Protein AF-T1GE99-F1 (afdb_monomer_lite)

InterPro domains:
  IPR036728 Pheromone/general odorant binding protein superfamily [SSF47565] (32-127)

Sequence (139 aa):
MGFCLALDEIVKGNKQFLNCCNDPIFADPVHEALKGFYTKCKEETGDDTSPCFHTCVFRTMGFYGDNGIDIPLMKQMMGPANMLGDASDWKKVEGEKWLDDCIKDTPGGQKCSQEVLNLGHCFWTKIFTSCPSYNAANC

Structure (mmCIF, N/CA/C/O backbone):
data_AF-T1GE99-F1
#
_entry.id   AF-T1GE99-F1
#
loop_
_atom_site.group_PDB
_atom_site.id
_atom_site.type_symbol
_atom_site.label_atom_id
_atom_site.label_alt_id
_atom_site.label_comp_id
_atom_site.label_asym_id
_atom_site.label_entity_id
_atom_site.label_seq_id
_atom_site.pdbx_PDB_ins_code
_atom_site.Cartn_x
_atom_site.Cartn_y
_atom_site.Cartn_z
_atom_site.occupancy
_atom_site.B_iso_or_equiv
_atom_site.auth_seq_id
_atom_site.auth_comp_id
_atom_site.auth_asym_id
_atom_site.auth_atom_id
_atom_site.pdbx_PDB_model_num
ATOM 1 N N . MET A 1 1 ? 12.621 -6.081 12.632 1.00 31.36 1 MET A N 1
ATOM 2 C CA . MET A 1 1 ? 12.195 -4.902 13.418 1.00 31.36 1 MET A CA 1
ATOM 3 C C . MET A 1 1 ? 12.228 -3.610 12.574 1.00 31.36 1 MET A C 1
ATOM 5 O O . MET A 1 1 ? 12.422 -2.554 13.146 1.00 31.36 1 MET A O 1
ATOM 9 N N . GLY A 1 2 ? 12.021 -3.665 11.242 1.00 34.59 2 GLY A N 1
ATOM 10 C CA . GLY A 1 2 ? 12.297 -2.520 10.343 1.00 34.59 2 GLY A CA 1
ATOM 11 C C . GLY A 1 2 ? 11.133 -1.990 9.487 1.00 34.59 2 GLY A C 1
ATOM 12 O O . GLY A 1 2 ? 11.302 -0.991 8.807 1.00 34.59 2 GLY A O 1
ATOM 13 N N . PHE A 1 3 ? 9.940 -2.601 9.502 1.00 41.69 3 PHE A N 1
ATOM 14 C CA . PHE A 1 3 ? 8.895 -2.284 8.506 1.00 41.69 3 PHE A CA 1
ATOM 15 C C . PHE A 1 3 ? 7.865 -1.225 8.926 1.00 41.69 3 PHE A C 1
ATOM 17 O O . PHE A 1 3 ? 7.248 -0.624 8.052 1.00 41.69 3 PHE A O 1
ATOM 24 N N . CYS A 1 4 ? 7.739 -0.918 10.224 1.00 36.97 4 CYS A N 1
ATOM 25 C CA . CYS A 1 4 ? 6.941 0.230 10.686 1.00 36.97 4 CYS A CA 1
ATOM 26 C C . CYS A 1 4 ? 7.457 1.569 10.132 1.00 36.97 4 CYS A C 1
ATOM 28 O O . CYS A 1 4 ? 6.704 2.532 10.060 1.00 36.97 4 CYS A O 1
ATOM 30 N N . LEU A 1 5 ? 8.718 1.615 9.688 1.00 40.25 5 LEU A N 1
ATOM 31 C CA . LEU A 1 5 ? 9.314 2.799 9.080 1.00 40.25 5 LEU A CA 1
ATOM 32 C C . LEU A 1 5 ? 8.725 3.090 7.694 1.00 40.25 5 LEU A C 1
ATOM 34 O O . LEU A 1 5 ? 8.505 4.242 7.365 1.00 40.25 5 LEU A O 1
ATOM 38 N N . ALA A 1 6 ? 8.373 2.095 6.879 1.00 45.38 6 ALA A N 1
ATOM 39 C CA . ALA A 1 6 ? 7.993 2.372 5.492 1.00 45.38 6 ALA A CA 1
ATOM 40 C C . ALA A 1 6 ? 6.728 3.237 5.344 1.00 45.38 6 ALA A C 1
ATOM 42 O O . ALA A 1 6 ? 6.670 4.074 4.448 1.00 45.38 6 ALA A O 1
ATOM 43 N N . LEU A 1 7 ? 5.729 3.062 6.218 1.00 46.44 7 LEU A N 1
ATOM 44 C CA . LEU A 1 7 ? 4.520 3.885 6.186 1.00 46.44 7 LEU A CA 1
ATOM 45 C C . LEU A 1 7 ? 4.744 5.258 6.832 1.00 46.44 7 LEU A C 1
ATOM 47 O O . LEU A 1 7 ? 4.447 6.253 6.180 1.00 46.44 7 LEU A O 1
ATOM 51 N N . ASP A 1 8 ? 5.308 5.331 8.047 1.00 40.69 8 ASP A N 1
ATOM 52 C CA . ASP A 1 8 ? 5.589 6.594 8.765 1.00 40.69 8 ASP A CA 1
ATOM 53 C C . ASP A 1 8 ? 6.579 7.504 7.994 1.00 40.69 8 ASP A C 1
ATOM 55 O O . ASP A 1 8 ? 6.475 8.732 8.021 1.00 40.69 8 ASP A O 1
ATOM 59 N N . GLU A 1 9 ? 7.494 6.925 7.212 1.00 50.81 9 GLU A N 1
ATOM 60 C CA . GLU A 1 9 ? 8.464 7.664 6.391 1.00 50.81 9 GLU A CA 1
ATOM 61 C C . GLU A 1 9 ? 7.848 8.240 5.101 1.00 50.81 9 GLU A C 1
ATOM 63 O O . GLU A 1 9 ? 8.238 9.335 4.680 1.00 50.81 9 GLU A O 1
ATOM 68 N N . ILE A 1 10 ? 6.816 7.591 4.534 1.00 46.91 10 ILE A N 1
ATOM 69 C CA . ILE A 1 10 ? 5.971 8.181 3.475 1.00 46.91 10 ILE A CA 1
ATOM 70 C C . ILE A 1 10 ? 5.211 9.407 4.028 1.00 46.91 10 ILE A C 1
ATOM 72 O O . ILE A 1 10 ? 5.098 10.420 3.337 1.00 46.91 10 ILE A O 1
ATOM 76 N N . VAL A 1 11 ? 4.754 9.375 5.291 1.00 41.66 11 VAL A N 1
ATOM 77 C CA . VAL A 1 11 ? 4.034 10.494 5.950 1.00 41.66 11 VAL A CA 1
ATOM 78 C C . VAL A 1 11 ? 4.935 11.697 6.220 1.00 41.66 11 VAL A C 1
ATOM 80 O O . VAL A 1 11 ? 4.532 12.850 6.044 1.00 41.66 11 VAL A O 1
ATOM 83 N N . LYS A 1 12 ? 6.175 11.460 6.654 1.00 40.97 12 LYS A N 1
ATOM 84 C CA . LYS A 1 12 ? 7.095 12.537 7.050 1.00 40.97 12 LYS A CA 1
ATOM 85 C C . LYS A 1 12 ? 7.700 13.301 5.865 1.00 40.97 12 LYS A C 1
ATOM 87 O O . LYS A 1 12 ? 8.444 14.253 6.089 1.00 40.97 12 LYS A O 1
ATOM 92 N N . GLY A 1 13 ? 7.402 12.916 4.615 1.00 37.25 13 GLY A N 1
ATOM 93 C CA . GLY A 1 13 ? 8.111 13.426 3.431 1.00 37.25 13 GLY A CA 1
ATOM 94 C C . GLY A 1 13 ? 9.610 13.116 3.493 1.00 37.25 13 GLY A C 1
ATOM 95 O O . GLY A 1 13 ? 10.437 13.807 2.893 1.00 37.25 13 GLY A O 1
ATOM 96 N N . ASN A 1 14 ? 9.970 12.117 4.296 1.00 40.50 14 ASN A N 1
ATOM 97 C CA . ASN A 1 14 ? 11.340 11.826 4.625 1.00 40.50 14 ASN A CA 1
ATOM 98 C C . ASN A 1 14 ? 11.833 10.825 3.587 1.00 40.50 14 ASN A C 1
ATOM 100 O O . ASN A 1 14 ? 11.229 9.783 3.340 1.00 40.50 14 ASN A O 1
ATOM 104 N N . LYS A 1 15 ? 12.933 11.173 2.928 1.00 47.56 15 LYS A N 1
ATOM 105 C CA . LYS A 1 15 ? 13.513 10.441 1.797 1.00 47.56 15 LYS A CA 1
ATOM 106 C C . LYS A 1 15 ? 14.079 9.062 2.191 1.00 47.56 15 LYS A C 1
ATOM 108 O O . LYS A 1 15 ? 14.943 8.551 1.495 1.00 47.56 15 LYS A O 1
ATOM 113 N N . GLN A 1 16 ? 13.618 8.433 3.274 1.00 45.00 16 GLN A N 1
ATOM 114 C CA . GLN A 1 16 ? 14.036 7.082 3.649 1.00 45.00 16 GLN A CA 1
ATOM 115 C C . GLN A 1 16 ? 13.496 6.006 2.702 1.00 45.00 16 GLN A C 1
ATOM 117 O O . GLN A 1 16 ? 14.210 5.037 2.463 1.00 45.00 16 GLN A O 1
ATOM 122 N N . PHE A 1 17 ? 12.335 6.215 2.058 1.00 52.56 17 PHE A N 1
ATOM 123 C CA . PHE A 1 17 ? 11.939 5.403 0.896 1.00 52.56 17 PHE A CA 1
ATOM 124 C C . PHE A 1 17 ? 13.076 5.372 -0.139 1.00 52.56 17 PHE A C 1
ATOM 126 O O . PHE A 1 17 ? 13.500 4.290 -0.521 1.00 52.56 17 PHE A O 1
ATOM 133 N N . LEU A 1 18 ? 13.659 6.536 -0.473 1.00 53.12 18 LEU A N 1
ATOM 134 C CA . LEU A 1 18 ? 14.811 6.647 -1.380 1.00 53.12 18 LEU A CA 1
ATOM 135 C C . LEU A 1 18 ? 16.107 6.057 -0.807 1.00 53.12 18 LEU A C 1
ATOM 137 O O . LEU A 1 18 ? 16.999 5.701 -1.577 1.00 53.12 18 LEU A O 1
ATOM 141 N N . ASN A 1 19 ? 16.228 5.945 0.518 1.00 61.53 19 ASN A N 1
ATOM 142 C CA . ASN A 1 19 ? 17.383 5.306 1.147 1.00 61.53 19 ASN A CA 1
ATOM 143 C C . ASN A 1 19 ? 17.334 3.781 0.975 1.00 61.53 19 ASN A C 1
ATOM 145 O O . ASN A 1 19 ? 18.386 3.170 0.785 1.00 61.53 19 ASN A O 1
ATOM 149 N N . CYS A 1 20 ? 16.129 3.200 1.000 1.00 69.50 20 CYS A N 1
ATOM 150 C CA . CYS A 1 20 ? 15.876 1.779 0.778 1.00 69.50 20 CYS A CA 1
ATOM 151 C C . CYS A 1 20 ? 15.770 1.400 -0.698 1.00 69.50 20 CYS A C 1
ATOM 153 O O . CYS A 1 20 ? 16.333 0.395 -1.103 1.00 69.50 20 CYS A O 1
ATOM 155 N N . CYS A 1 21 ? 15.036 2.186 -1.479 1.00 76.81 21 CYS A N 1
ATOM 156 C CA . CYS A 1 21 ? 14.765 2.012 -2.899 1.00 76.81 21 CYS A CA 1
ATOM 157 C C . CYS A 1 21 ? 14.727 3.403 -3.538 1.00 76.81 21 CYS A C 1
ATOM 159 O O . CYS A 1 21 ? 13.776 4.161 -3.364 1.00 76.81 21 CYS A O 1
ATOM 161 N N . ASN A 1 22 ? 15.766 3.767 -4.285 1.00 77.62 22 ASN A N 1
ATOM 162 C CA . ASN A 1 22 ? 15.855 5.100 -4.889 1.00 77.62 22 ASN A CA 1
ATOM 163 C C . ASN A 1 22 ? 15.001 5.277 -6.162 1.00 77.62 22 ASN A C 1
ATOM 165 O O . ASN A 1 22 ? 15.068 6.335 -6.788 1.00 77.62 22 ASN A O 1
ATOM 169 N N . ASP A 1 23 ? 14.216 4.263 -6.538 1.00 82.94 23 ASP A N 1
ATOM 170 C CA . ASP A 1 23 ? 13.312 4.294 -7.684 1.00 82.94 23 ASP A CA 1
ATOM 171 C C . ASP A 1 23 ? 11.889 4.676 -7.232 1.00 82.94 23 ASP A C 1
ATOM 173 O O . ASP A 1 23 ? 11.248 3.910 -6.506 1.00 82.94 23 ASP A O 1
ATOM 177 N N . PRO A 1 24 ? 11.377 5.860 -7.606 1.00 81.94 24 PRO A N 1
ATOM 178 C CA . PRO A 1 24 ? 10.071 6.327 -7.158 1.00 81.94 24 PRO A CA 1
ATOM 179 C C . PRO A 1 24 ? 8.928 5.467 -7.721 1.00 81.94 24 PRO A C 1
ATOM 181 O O . PRO A 1 24 ? 8.835 5.235 -8.926 1.00 81.94 24 PRO A O 1
ATOM 184 N N . ILE A 1 25 ? 8.005 5.031 -6.851 1.00 84.62 25 ILE A N 1
ATOM 185 C CA . ILE A 1 25 ? 6.853 4.211 -7.273 1.00 84.62 25 ILE A CA 1
ATOM 186 C C . ILE A 1 25 ? 5.733 5.066 -7.864 1.00 84.62 25 ILE A C 1
ATOM 188 O O . ILE A 1 25 ? 5.223 4.746 -8.934 1.00 84.62 25 ILE A O 1
ATOM 192 N N . PHE A 1 26 ? 5.362 6.152 -7.185 1.00 83.94 26 PHE A N 1
ATOM 193 C CA . PHE A 1 26 ? 4.265 7.042 -7.566 1.00 83.94 26 PHE A CA 1
ATOM 194 C C . PHE A 1 26 ? 4.766 8.477 -7.769 1.00 83.94 26 PHE A C 1
ATOM 196 O O . PHE A 1 26 ? 5.835 8.849 -7.290 1.00 83.94 26 PHE A O 1
ATOM 203 N N . ALA A 1 27 ? 3.994 9.294 -8.489 1.00 81.88 27 ALA A N 1
ATOM 204 C CA . ALA A 1 27 ? 4.297 10.713 -8.663 1.00 81.88 27 ALA A CA 1
ATOM 205 C C . ALA A 1 27 ? 4.105 11.501 -7.352 1.00 81.88 27 ALA A C 1
ATOM 207 O O . ALA A 1 27 ? 3.224 11.174 -6.556 1.00 81.88 27 ALA A O 1
ATOM 208 N N . ASP A 1 28 ? 4.855 12.592 -7.165 1.00 78.75 28 ASP A N 1
ATOM 209 C CA . ASP A 1 28 ? 4.781 13.451 -5.968 1.00 78.75 28 ASP A CA 1
ATOM 210 C C . ASP A 1 28 ? 3.355 13.872 -5.560 1.00 78.75 28 ASP A C 1
ATOM 212 O O . ASP A 1 28 ? 3.049 13.808 -4.368 1.00 78.75 28 ASP A O 1
ATOM 216 N N . PRO A 1 29 ? 2.428 14.216 -6.483 1.00 78.00 29 PRO A N 1
ATOM 217 C CA . PRO A 1 29 ? 1.053 14.543 -6.100 1.00 78.00 29 PRO A CA 1
ATOM 218 C C . PRO A 1 29 ? 0.314 13.400 -5.389 1.00 78.00 29 PRO A C 1
ATOM 220 O O . PRO A 1 29 ? -0.530 13.653 -4.533 1.00 78.00 29 PRO A O 1
ATOM 223 N N . VAL A 1 30 ? 0.630 12.142 -5.720 1.00 78.75 30 VAL A N 1
ATOM 224 C CA . VAL A 1 30 ? 0.059 10.966 -5.048 1.00 78.75 30 VAL A CA 1
ATOM 225 C C . VAL A 1 30 ? 0.618 10.855 -3.631 1.00 78.75 30 VAL A C 1
ATOM 227 O O . VAL A 1 30 ? -0.142 10.623 -2.694 1.00 78.75 30 VAL A O 1
ATOM 230 N N . HIS A 1 31 ? 1.922 11.080 -3.452 1.00 74.12 31 HIS A N 1
ATOM 231 C CA . HIS A 1 31 ? 2.546 11.088 -2.127 1.00 74.12 31 HIS A CA 1
ATOM 232 C C . HIS A 1 31 ? 1.966 12.186 -1.223 1.00 74.12 31 HIS A C 1
ATOM 234 O O . HIS A 1 31 ? 1.623 11.913 -0.072 1.00 74.12 31 HIS A O 1
ATOM 240 N N . GLU A 1 32 ? 1.778 13.399 -1.747 1.00 77.88 32 GLU A N 1
ATOM 241 C CA . GLU A 1 32 ? 1.173 14.505 -0.992 1.00 77.88 32 GLU A CA 1
ATOM 242 C C . GLU A 1 32 ? -0.290 14.222 -0.617 1.00 77.88 32 GLU A C 1
ATOM 244 O O . GLU A 1 32 ? -0.705 14.492 0.512 1.00 77.88 32 GLU A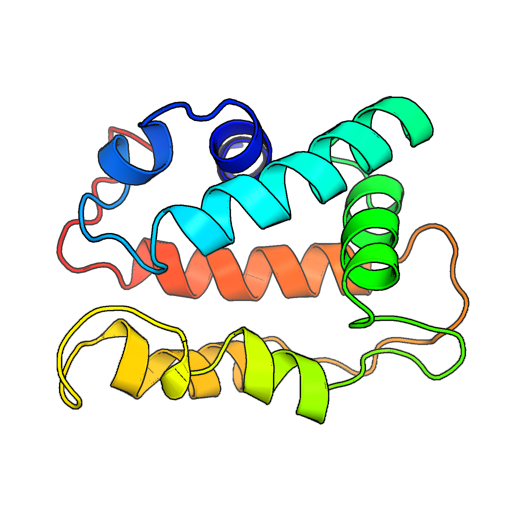 O 1
ATOM 249 N N . ALA A 1 33 ? -1.072 13.610 -1.513 1.00 78.12 33 ALA A N 1
ATOM 250 C CA . ALA A 1 33 ? -2.440 13.197 -1.197 1.00 78.12 33 ALA A CA 1
ATOM 251 C C . ALA A 1 33 ? -2.476 12.146 -0.070 1.00 78.12 33 ALA A C 1
ATOM 253 O O . ALA A 1 33 ? -3.247 12.275 0.884 1.00 78.12 33 ALA A O 1
ATOM 254 N N . LEU A 1 34 ? -1.598 11.139 -0.139 1.00 80.44 34 LEU A N 1
ATOM 255 C CA . LEU A 1 34 ? -1.480 10.097 0.885 1.00 80.44 34 LEU A CA 1
ATOM 256 C C . LEU A 1 34 ? -1.090 10.673 2.250 1.00 80.44 34 LEU A C 1
ATOM 258 O O . LEU A 1 34 ? -1.642 10.265 3.273 1.00 80.44 34 LEU A O 1
ATOM 262 N N . LYS A 1 35 ? -0.185 11.655 2.278 1.00 81.69 35 LYS A N 1
ATOM 263 C CA . LYS A 1 35 ? 0.252 12.326 3.509 1.00 81.69 35 LYS A CA 1
ATOM 264 C C . LYS A 1 35 ? -0.910 12.928 4.300 1.00 81.69 35 LYS A C 1
ATOM 266 O O . LYS A 1 35 ? -0.919 12.828 5.529 1.00 81.69 35 LYS A O 1
ATOM 271 N N . GLY A 1 36 ? -1.907 13.498 3.618 1.00 84.12 36 GLY A N 1
ATOM 272 C CA . GLY A 1 36 ? -3.121 14.008 4.260 1.00 84.12 36 GLY A CA 1
ATOM 273 C C . 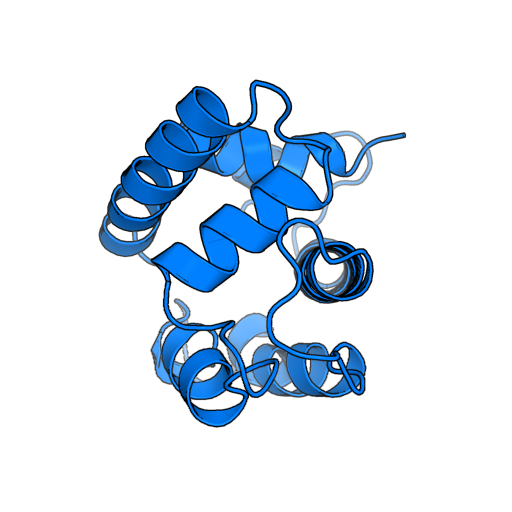GLY A 1 36 ? -3.918 12.907 4.968 1.00 84.12 36 GLY A C 1
ATOM 274 O O . GLY A 1 36 ? -4.308 13.071 6.125 1.00 84.12 36 GLY A O 1
ATOM 275 N N . PHE A 1 37 ? -4.102 11.758 4.312 1.00 87.19 37 PHE A N 1
ATOM 276 C CA . PHE A 1 37 ? -4.816 10.613 4.892 1.00 87.19 37 PHE A CA 1
ATOM 277 C C . PHE A 1 37 ? -4.078 10.028 6.092 1.00 87.19 37 PHE A C 1
ATOM 279 O O . PHE A 1 37 ? -4.685 9.759 7.127 1.00 87.19 37 PHE A O 1
ATOM 286 N N . TYR A 1 38 ? -2.760 9.884 5.980 1.00 84.31 38 TYR A N 1
ATOM 287 C CA . TYR A 1 38 ? -1.941 9.370 7.065 1.00 84.31 38 TYR A CA 1
ATOM 288 C C . TYR A 1 38 ? -1.892 10.299 8.274 1.00 84.31 38 TYR A C 1
ATOM 290 O O . TYR A 1 38 ? -2.023 9.822 9.397 1.00 84.31 38 TYR A O 1
ATOM 298 N N . THR A 1 39 ? -1.739 11.609 8.059 1.00 87.06 39 THR A N 1
ATOM 299 C CA . THR A 1 39 ? -1.745 12.599 9.150 1.00 87.06 39 THR A CA 1
ATOM 300 C C . THR A 1 39 ? -3.045 12.500 9.938 1.00 87.06 39 THR A C 1
ATOM 302 O O . THR A 1 39 ? -3.014 12.293 11.149 1.00 87.06 39 THR A O 1
ATOM 305 N N . LYS A 1 40 ? -4.180 12.510 9.229 1.00 90.44 40 LYS A N 1
ATOM 306 C CA . LYS A 1 40 ? -5.502 12.327 9.828 1.00 90.44 40 LYS A CA 1
ATOM 307 C C . LYS A 1 40 ? -5.585 11.029 10.639 1.00 90.44 40 LYS A C 1
ATOM 309 O O . LYS A 1 40 ? -5.991 11.045 11.795 1.00 90.44 40 LYS A O 1
ATOM 314 N N . CYS A 1 41 ? -5.180 9.900 10.062 1.00 90.50 41 CYS A N 1
ATOM 315 C CA . CYS A 1 41 ? -5.270 8.616 10.755 1.00 90.50 41 CYS A CA 1
ATOM 316 C C . CYS A 1 41 ? -4.330 8.516 11.960 1.00 90.50 41 CYS A C 1
ATOM 318 O O . CYS A 1 41 ? -4.698 7.910 12.961 1.00 90.50 41 CYS A O 1
ATOM 320 N N . LYS A 1 42 ? -3.146 9.135 11.901 1.00 88.88 42 LYS A N 1
ATOM 321 C CA . LYS A 1 42 ? -2.202 9.193 13.023 1.00 88.88 42 LYS A CA 1
ATOM 322 C C . LYS A 1 42 ? -2.757 10.027 14.175 1.00 88.88 42 LYS A C 1
ATOM 324 O O . LYS A 1 42 ? -2.622 9.625 15.327 1.00 88.88 42 LYS A O 1
ATOM 329 N N . GLU A 1 43 ? -3.414 11.146 13.872 1.00 91.88 43 GLU A N 1
ATOM 330 C CA . GLU A 1 43 ? -4.130 11.960 14.863 1.00 91.88 43 GLU A CA 1
ATOM 331 C C . GLU A 1 43 ? -5.293 11.188 15.507 1.00 91.88 43 GLU A C 1
ATOM 333 O O . GLU A 1 43 ? -5.512 11.303 16.712 1.00 91.88 43 GLU A O 1
ATOM 338 N N . GLU A 1 44 ? -6.013 10.368 14.734 1.00 91.50 44 GLU A N 1
ATOM 339 C CA . GLU A 1 44 ? -7.139 9.568 15.234 1.00 91.50 44 GLU A CA 1
ATOM 340 C C . GLU A 1 44 ? -6.715 8.363 16.090 1.00 91.50 44 GLU A C 1
ATOM 342 O O . GLU A 1 44 ? -7.408 8.024 17.054 1.00 91.50 44 GLU A O 1
ATOM 347 N N . THR A 1 45 ? -5.620 7.679 15.742 1.00 90.44 45 THR A N 1
ATOM 348 C CA . THR A 1 45 ? -5.232 6.417 16.400 1.00 90.44 45 THR A CA 1
ATOM 349 C C . THR A 1 45 ? -4.091 6.557 17.397 1.00 90.44 45 THR A C 1
ATOM 351 O O . THR A 1 45 ? -3.961 5.704 18.272 1.00 90.44 45 THR A O 1
ATOM 354 N N . GLY A 1 46 ? -3.256 7.592 17.276 1.00 86.31 46 GLY A N 1
ATOM 355 C CA . GLY A 1 46 ? -2.092 7.832 18.135 1.00 86.31 46 GLY A CA 1
ATOM 356 C C . GLY A 1 46 ? -0.912 6.868 17.938 1.00 86.31 46 GLY A C 1
ATOM 357 O O . GLY A 1 46 ? 0.155 7.111 18.494 1.00 86.31 46 GLY A O 1
ATOM 358 N N . ASP A 1 47 ? -1.078 5.805 17.147 1.00 83.88 47 ASP A N 1
ATOM 359 C CA . ASP A 1 47 ? -0.068 4.779 16.861 1.00 83.88 47 ASP A CA 1
ATOM 360 C C . ASP A 1 47 ? -0.179 4.328 15.399 1.00 83.88 47 ASP A C 1
ATOM 362 O O . ASP A 1 47 ? -1.186 3.728 15.002 1.00 83.88 47 ASP A O 1
ATOM 366 N N . ASP A 1 48 ? 0.860 4.621 14.615 1.00 79.81 48 ASP A N 1
ATOM 367 C CA . ASP A 1 48 ? 0.974 4.319 13.184 1.00 79.81 48 ASP A CA 1
ATOM 368 C C . ASP A 1 48 ? 1.4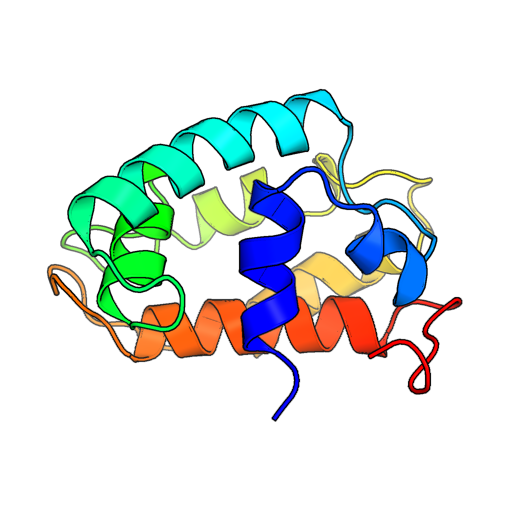12 2.880 12.883 1.00 79.81 48 ASP A C 1
ATOM 370 O O . ASP A 1 48 ? 1.404 2.454 11.730 1.00 79.81 48 ASP A O 1
ATOM 374 N N . THR A 1 49 ? 1.730 2.101 13.916 1.00 82.00 49 THR A N 1
ATOM 375 C CA . THR A 1 49 ? 2.052 0.675 13.796 1.00 82.00 49 THR A CA 1
ATOM 376 C C . THR A 1 49 ? 0.838 -0.220 14.042 1.00 82.00 49 THR A C 1
ATOM 378 O O . THR A 1 49 ? 0.869 -1.428 13.792 1.00 82.00 49 THR A O 1
ATOM 381 N N . SER A 1 50 ? -0.254 0.373 14.528 1.00 87.88 50 SER A N 1
ATOM 382 C CA . SER A 1 50 ? -1.445 -0.353 14.943 1.00 87.88 50 SER A CA 1
ATOM 383 C C . SER A 1 50 ? -2.302 -0.822 13.755 1.00 87.88 50 SER A C 1
ATOM 385 O O . SER A 1 50 ? -2.439 -0.114 12.751 1.00 87.88 50 SER A O 1
ATOM 387 N N . PRO A 1 51 ? -3.020 -1.954 13.884 1.00 92.25 51 PRO A N 1
ATOM 388 C CA . PRO A 1 51 ? -4.036 -2.352 12.906 1.00 92.25 51 PRO A CA 1
ATOM 389 C C . PRO A 1 51 ? -5.118 -1.285 12.689 1.00 92.25 51 PRO A C 1
ATOM 391 O O . PRO A 1 51 ? -5.668 -1.161 11.595 1.00 92.25 51 PRO A O 1
ATOM 394 N N . CYS A 1 52 ? -5.417 -0.489 13.721 1.00 94.81 52 CYS A N 1
ATOM 395 C CA . CYS A 1 52 ? -6.387 0.601 13.654 1.00 94.81 52 CYS A CA 1
ATOM 396 C C . CYS A 1 52 ? -5.950 1.696 12.676 1.00 94.81 52 CYS A C 1
ATOM 398 O O . CYS A 1 52 ? -6.771 2.178 11.898 1.00 94.81 52 CYS A O 1
ATOM 400 N N . PHE A 1 53 ? -4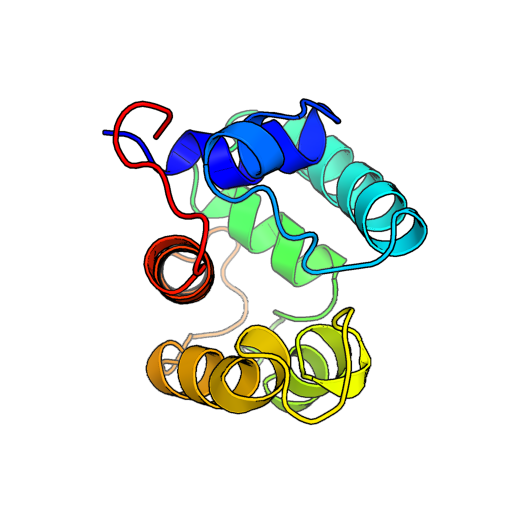.666 2.063 12.682 1.00 93.12 53 PHE A N 1
ATOM 401 C CA . PHE A 1 53 ? -4.127 3.075 11.775 1.00 93.12 53 PHE A CA 1
ATOM 402 C C . PHE A 1 53 ? -4.235 2.636 10.319 1.00 93.12 53 PHE A C 1
ATOM 404 O O . PHE A 1 53 ? -4.811 3.345 9.498 1.00 93.12 53 PHE A O 1
ATOM 411 N N . HIS A 1 54 ? -3.775 1.424 10.010 1.00 90.25 54 HIS A N 1
ATOM 412 C CA . HIS A 1 54 ? -3.854 0.886 8.652 1.00 90.25 54 HIS A CA 1
ATOM 413 C C . HIS A 1 54 ? -5.304 0.730 8.186 1.00 90.25 54 HIS A C 1
ATOM 415 O O . HIS A 1 54 ? -5.633 1.062 7.048 1.00 90.25 54 HIS A O 1
ATOM 421 N N . THR A 1 55 ? -6.196 0.307 9.086 1.00 95.38 55 THR A N 1
ATOM 422 C CA . THR A 1 55 ? -7.632 0.242 8.791 1.00 95.38 55 THR A CA 1
ATOM 423 C C . THR A 1 55 ? -8.218 1.627 8.524 1.00 95.38 55 THR A C 1
ATOM 425 O O . THR A 1 55 ? -8.987 1.782 7.578 1.00 95.38 55 THR A O 1
ATOM 428 N N . CYS A 1 56 ? -7.831 2.654 9.288 1.00 95.31 56 CYS A N 1
ATOM 429 C CA . CYS A 1 56 ? -8.229 4.039 9.032 1.00 95.31 56 CYS A CA 1
ATOM 430 C C . CYS A 1 56 ? -7.762 4.523 7.654 1.00 95.31 56 CYS A C 1
ATOM 432 O O . CYS A 1 56 ? -8.552 5.112 6.914 1.00 95.31 56 CYS A O 1
ATOM 434 N N . VAL A 1 57 ? -6.508 4.245 7.284 1.00 92.69 57 VAL A N 1
ATOM 435 C CA . VAL A 1 57 ? -5.945 4.653 5.989 1.00 92.69 57 VAL A CA 1
ATOM 436 C C . VAL A 1 57 ? -6.716 3.990 4.853 1.00 92.69 57 VAL A C 1
ATOM 438 O O . VAL A 1 57 ? -7.209 4.682 3.965 1.00 92.69 57 VAL A O 1
ATOM 441 N N . PHE A 1 58 ? -6.915 2.672 4.918 1.00 94.31 58 PHE A N 1
ATOM 442 C CA . PHE A 1 58 ? -7.654 1.932 3.893 1.00 94.31 58 PHE A CA 1
ATOM 443 C C . PHE A 1 58 ? -9.111 2.394 3.787 1.00 94.31 58 PHE A C 1
ATOM 445 O O . PHE A 1 58 ? -9.618 2.543 2.678 1.00 94.31 58 PHE A O 1
ATOM 452 N N . ARG A 1 59 ? -9.777 2.693 4.910 1.00 95.44 59 ARG A N 1
ATOM 453 C CA . ARG A 1 59 ? -11.125 3.291 4.903 1.00 95.44 59 ARG A CA 1
ATOM 454 C C . ARG A 1 59 ? -11.131 4.674 4.265 1.00 95.44 59 ARG A C 1
ATOM 456 O O . ARG A 1 59 ? -12.003 4.970 3.458 1.00 95.44 59 ARG A O 1
ATOM 463 N N . THR A 1 60 ? -10.154 5.512 4.602 1.00 93.19 60 THR A N 1
ATOM 464 C CA . THR A 1 60 ? -10.046 6.881 4.077 1.00 93.19 60 THR A CA 1
ATOM 465 C C . THR A 1 60 ? -9.778 6.887 2.571 1.00 93.19 60 THR A C 1
ATOM 467 O O . THR A 1 60 ? -10.297 7.745 1.863 1.00 93.19 60 THR A O 1
ATOM 470 N N . MET A 1 61 ? -9.033 5.900 2.072 1.00 90.56 61 MET A N 1
ATOM 471 C CA . MET A 1 61 ? -8.788 5.691 0.642 1.00 90.56 61 MET A CA 1
ATOM 472 C C . MET A 1 61 ? -9.947 4.990 -0.088 1.00 90.56 61 MET A C 1
ATOM 474 O O . MET A 1 61 ? -9.907 4.867 -1.308 1.00 90.56 61 MET A O 1
ATOM 478 N N . GLY A 1 62 ? -10.967 4.516 0.634 1.00 94.00 62 GLY A N 1
ATOM 479 C CA . GLY A 1 62 ? -12.085 3.753 0.073 1.00 94.00 62 GLY A CA 1
ATOM 480 C C . GLY A 1 62 ? -11.778 2.277 -0.209 1.00 94.00 62 GLY A C 1
ATOM 481 O O . GLY A 1 62 ? -12.638 1.565 -0.708 1.00 94.00 62 GLY A O 1
ATOM 482 N N . PHE A 1 63 ? -10.585 1.790 0.136 1.00 94.38 63 PHE A N 1
ATOM 483 C CA . PHE A 1 63 ? -10.162 0.404 -0.088 1.00 94.38 63 PHE A CA 1
ATOM 484 C C . PHE A 1 63 ? -10.808 -0.602 0.858 1.00 94.38 63 PHE A C 1
ATOM 486 O O . PHE A 1 63 ? -10.783 -1.793 0.572 1.00 94.38 63 PHE A O 1
ATOM 493 N N . TYR A 1 64 ? -11.333 -0.162 2.000 1.00 96.38 64 TYR A N 1
ATOM 494 C CA . TYR A 1 64 ? -11.925 -1.045 2.999 1.00 96.38 64 TYR A CA 1
ATOM 495 C C . TYR A 1 64 ? -13.227 -0.467 3.548 1.00 96.38 64 TYR A C 1
ATOM 497 O O . TYR A 1 64 ? -13.293 0.714 3.892 1.00 96.38 64 TYR A O 1
ATOM 505 N N . GLY A 1 65 ? -14.245 -1.316 3.679 1.00 95.81 65 GLY A N 1
ATOM 506 C CA . GLY A 1 65 ? -15.555 -0.947 4.210 1.00 95.81 65 GLY A CA 1
ATOM 507 C C . GLY A 1 65 ? -16.279 -2.121 4.865 1.00 95.81 65 GLY A C 1
ATOM 508 O O . GLY A 1 65 ? -15.665 -3.100 5.294 1.00 95.81 65 GLY A O 1
ATOM 509 N N . ASP A 1 66 ? -17.605 -2.037 4.935 1.00 96.38 66 ASP A N 1
ATOM 510 C CA . ASP A 1 66 ? -18.442 -3.058 5.585 1.00 96.38 66 ASP A CA 1
ATOM 511 C C . ASP A 1 66 ? -18.413 -4.412 4.862 1.00 96.38 66 ASP A C 1
ATOM 513 O O . ASP A 1 66 ? -18.628 -5.448 5.485 1.00 96.38 66 ASP A O 1
ATOM 517 N N . ASN A 1 67 ? -18.063 -4.412 3.573 1.00 95.25 67 ASN A N 1
ATOM 518 C CA . ASN A 1 67 ? -17.978 -5.609 2.732 1.00 95.25 67 ASN A CA 1
ATOM 519 C C . ASN A 1 67 ? -16.548 -6.158 2.576 1.00 95.25 67 ASN A C 1
ATOM 521 O O . ASN A 1 67 ? -16.325 -7.044 1.757 1.00 95.25 67 ASN A O 1
ATOM 525 N N . GLY A 1 68 ? -15.576 -5.643 3.334 1.00 95.44 68 GLY A N 1
ATOM 526 C CA . GLY A 1 68 ? -14.175 -6.050 3.224 1.00 95.44 68 GLY A CA 1
ATOM 527 C C . GLY A 1 68 ? -13.379 -5.137 2.296 1.00 95.44 68 GLY A C 1
ATOM 528 O O . GLY A 1 68 ? -13.625 -3.930 2.252 1.00 95.44 68 GLY A O 1
ATOM 529 N N . ILE A 1 69 ? -12.389 -5.712 1.612 1.00 95.62 69 ILE A N 1
ATOM 530 C CA . ILE A 1 69 ? -11.485 -4.993 0.706 1.00 95.62 69 ILE A CA 1
ATOM 531 C C . ILE A 1 69 ? -12.133 -4.792 -0.671 1.00 95.62 69 ILE A C 1
ATOM 533 O O . ILE A 1 69 ? -12.560 -5.757 -1.305 1.00 95.62 69 ILE A O 1
ATOM 537 N N . ASP A 1 70 ? -12.133 -3.557 -1.173 1.00 95.75 70 ASP A N 1
ATOM 538 C CA . ASP A 1 70 ? -12.471 -3.237 -2.563 1.00 95.75 70 ASP A CA 1
ATOM 539 C C . ASP A 1 70 ? -11.258 -3.513 -3.467 1.00 95.75 70 ASP A C 1
ATOM 541 O O . ASP A 1 70 ? -10.427 -2.644 -3.749 1.00 95.75 70 ASP A O 1
ATOM 545 N N . ILE A 1 71 ? -11.128 -4.778 -3.877 1.00 92.62 71 ILE A N 1
ATOM 546 C CA . ILE A 1 71 ? -10.027 -5.250 -4.726 1.00 92.62 71 ILE A CA 1
ATOM 547 C C . ILE A 1 71 ? -9.982 -4.498 -6.069 1.00 92.62 71 ILE A C 1
ATOM 549 O O . ILE A 1 71 ? -8.889 -4.062 -6.443 1.00 92.62 71 ILE A O 1
ATOM 553 N N . PRO A 1 72 ? -11.101 -4.312 -6.807 1.00 93.19 72 PRO A N 1
ATOM 554 C CA . PRO A 1 72 ? -11.088 -3.536 -8.046 1.00 93.19 72 PRO A CA 1
ATOM 555 C C . PRO A 1 72 ? -10.538 -2.119 -7.866 1.00 93.19 72 PRO A C 1
ATOM 557 O O . PRO A 1 72 ? -9.670 -1.708 -8.640 1.00 93.19 72 PRO A O 1
ATOM 560 N N . LEU A 1 73 ? -10.981 -1.393 -6.834 1.00 92.12 73 LEU A N 1
ATOM 561 C CA . LEU A 1 73 ? -10.503 -0.038 -6.567 1.00 92.12 73 LEU A CA 1
ATOM 562 C C . LEU A 1 73 ? -9.023 -0.026 -6.170 1.00 92.12 73 LEU A C 1
ATOM 564 O O . LEU A 1 73 ? -8.259 0.803 -6.670 1.00 92.12 73 LEU A O 1
ATOM 568 N N . MET A 1 74 ? -8.597 -0.963 -5.317 1.00 90.94 74 MET A N 1
ATOM 569 C CA . MET A 1 74 ? -7.185 -1.112 -4.958 1.00 90.94 74 MET A CA 1
ATOM 570 C C . MET A 1 74 ? -6.319 -1.364 -6.188 1.00 90.94 74 MET A C 1
ATOM 572 O O . MET A 1 74 ? -5.321 -0.674 -6.374 1.00 90.94 74 MET A O 1
ATOM 576 N N . LYS A 1 75 ? -6.706 -2.298 -7.064 1.00 90.44 75 LYS A N 1
ATOM 577 C CA . LYS A 1 75 ? -5.985 -2.567 -8.317 1.00 90.44 75 LYS A CA 1
ATOM 578 C C . LYS A 1 75 ? -5.967 -1.356 -9.235 1.00 90.44 75 LYS A C 1
ATOM 580 O O . LYS A 1 75 ? -4.936 -1.054 -9.825 1.00 90.44 75 LYS A O 1
ATOM 585 N N . GLN A 1 76 ? -7.077 -0.634 -9.336 1.00 89.62 76 GLN A N 1
ATOM 586 C CA . GLN A 1 76 ? -7.137 0.580 -10.136 1.00 89.62 76 GLN A CA 1
ATOM 587 C C . GLN A 1 76 ? -6.150 1.630 -9.616 1.00 89.62 76 GLN A C 1
ATOM 589 O O . GLN A 1 76 ? -5.397 2.185 -10.408 1.00 89.62 76 GLN A O 1
ATOM 594 N N . MET A 1 77 ? -6.126 1.897 -8.308 1.00 86.75 77 MET A N 1
ATOM 595 C CA . MET A 1 77 ? -5.310 2.966 -7.720 1.00 86.75 77 MET A CA 1
ATOM 596 C C . MET A 1 77 ? -3.842 2.587 -7.512 1.00 86.75 77 MET A C 1
ATOM 598 O O . MET A 1 77 ? -2.961 3.416 -7.716 1.00 86.75 77 MET A O 1
ATOM 602 N N . MET A 1 78 ? -3.575 1.347 -7.113 1.00 84.25 78 MET A N 1
ATOM 603 C CA . MET A 1 78 ? -2.234 0.843 -6.803 1.00 84.25 78 MET A CA 1
ATOM 604 C C . MET A 1 78 ? -1.611 0.067 -7.964 1.00 84.25 78 MET A C 1
ATOM 606 O O . MET A 1 78 ? -0.491 -0.410 -7.834 1.00 84.25 78 MET A O 1
ATOM 610 N N . GLY A 1 79 ? -2.326 -0.093 -9.076 1.00 84.25 79 GLY A N 1
ATOM 611 C CA . GLY A 1 79 ? -1.867 -0.858 -10.226 1.00 84.25 79 GLY A CA 1
ATOM 612 C C . GLY A 1 79 ? -0.939 -0.093 -11.174 1.00 84.25 79 GLY A C 1
ATOM 613 O O . GLY A 1 79 ? -0.668 1.101 -10.997 1.00 84.25 79 GLY A O 1
ATOM 614 N N . PRO A 1 80 ? -0.488 -0.769 -12.245 1.00 85.19 80 PRO A N 1
ATOM 615 C CA . PRO A 1 80 ? 0.554 -0.280 -13.151 1.00 85.19 80 PRO A CA 1
ATOM 616 C C . PRO A 1 80 ? 0.250 1.069 -13.813 1.00 85.19 80 PRO A C 1
ATOM 618 O O . PRO A 1 80 ? 1.167 1.819 -14.141 1.00 85.19 80 PRO A O 1
ATOM 621 N N . ALA A 1 81 ? -1.032 1.394 -14.000 1.00 85.75 81 ALA A N 1
ATOM 622 C CA . ALA A 1 81 ? -1.470 2.645 -14.615 1.00 85.75 81 ALA A CA 1
ATOM 623 C C . ALA A 1 81 ? -1.082 3.891 -13.800 1.00 85.75 81 ALA A C 1
ATOM 625 O O . ALA A 1 81 ? -0.873 4.952 -14.384 1.00 85.75 81 ALA A O 1
ATOM 626 N N . ASN A 1 82 ? -0.966 3.761 -12.475 1.00 85.56 82 ASN A N 1
ATOM 627 C CA . ASN A 1 82 ? -0.6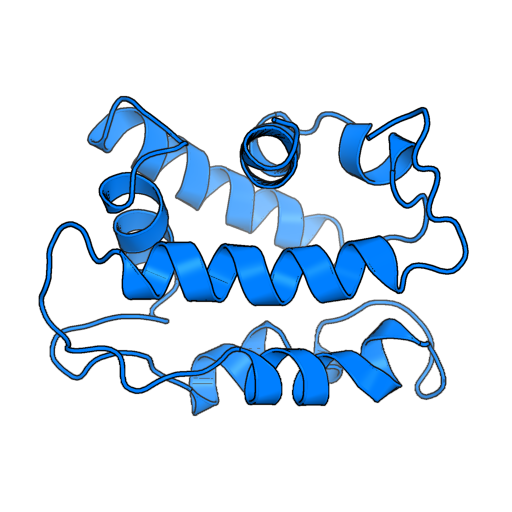36 4.871 -11.578 1.00 85.56 82 ASN A CA 1
ATOM 628 C C . ASN A 1 82 ? 0.830 4.880 -11.131 1.00 85.56 82 ASN A C 1
ATOM 630 O O . ASN A 1 82 ? 1.284 5.865 -10.552 1.00 85.56 82 ASN A O 1
ATOM 634 N N . MET A 1 83 ? 1.581 3.814 -11.409 1.00 88.75 83 MET A N 1
ATOM 635 C CA . MET A 1 83 ? 3.008 3.761 -11.104 1.00 88.75 83 MET A CA 1
ATOM 636 C C . MET A 1 83 ? 3.836 4.541 -12.138 1.00 88.75 83 MET A C 1
ATOM 638 O O . MET A 1 83 ? 3.437 4.711 -13.295 1.00 88.75 83 MET A O 1
ATOM 642 N N . LEU A 1 84 ? 5.014 5.011 -11.737 1.00 88.69 84 LEU A N 1
ATOM 643 C CA . LEU A 1 84 ? 5.981 5.671 -12.617 1.00 88.69 84 LEU A CA 1
ATOM 644 C C . LEU A 1 84 ? 6.745 4.663 -13.492 1.00 88.69 84 LEU A C 1
ATOM 646 O O . LEU A 1 84 ? 6.680 3.459 -13.268 1.00 88.69 84 LEU A O 1
ATOM 650 N N . GLY A 1 85 ? 7.452 5.155 -14.510 1.00 88.06 85 GLY A N 1
ATOM 651 C CA . GLY A 1 85 ? 8.252 4.333 -15.425 1.00 88.06 85 GLY A CA 1
ATOM 652 C C . GLY A 1 85 ? 7.513 3.863 -16.681 1.00 88.06 85 GLY A C 1
ATOM 653 O O . GLY A 1 85 ? 6.313 4.105 -16.861 1.00 88.06 85 GLY A O 1
ATOM 654 N N . ASP A 1 86 ? 8.247 3.196 -17.567 1.00 90.81 86 ASP A N 1
ATOM 655 C CA . ASP A 1 86 ? 7.729 2.676 -18.835 1.00 90.81 86 ASP A CA 1
ATOM 656 C C . ASP A 1 86 ? 6.958 1.363 -18.642 1.00 90.81 86 ASP A C 1
ATOM 658 O O . ASP A 1 86 ? 7.021 0.731 -17.594 1.00 90.81 86 ASP A O 1
ATOM 662 N N . ALA A 1 87 ? 6.235 0.898 -19.664 1.00 88.25 87 ALA A N 1
ATOM 663 C CA . ALA A 1 87 ? 5.411 -0.317 -19.571 1.00 88.25 87 ALA A CA 1
ATOM 664 C C . ALA A 1 87 ? 6.187 -1.598 -19.187 1.00 88.25 87 ALA A C 1
ATOM 666 O O . ALA A 1 87 ? 5.580 -2.559 -18.727 1.00 88.25 87 ALA A O 1
ATOM 667 N N . SER A 1 88 ? 7.510 -1.612 -19.379 1.00 90.94 88 SER A N 1
ATOM 668 C CA . SER A 1 88 ? 8.398 -2.725 -19.006 1.00 90.94 88 SER A CA 1
ATOM 669 C C . SER A 1 88 ? 9.061 -2.559 -17.633 1.00 90.94 88 SER A C 1
ATOM 671 O O . SER A 1 88 ? 9.852 -3.410 -17.232 1.00 90.94 88 SER A O 1
ATOM 673 N N . ASP A 1 89 ? 8.758 -1.476 -16.915 1.00 91.75 89 ASP A N 1
ATOM 674 C CA . ASP A 1 89 ? 9.322 -1.196 -15.599 1.00 91.75 89 ASP A CA 1
ATOM 675 C C . ASP A 1 89 ? 8.891 -2.269 -14.583 1.00 91.75 89 ASP A C 1
ATOM 677 O O . ASP A 1 89 ? 7.733 -2.694 -14.553 1.00 91.75 89 ASP A O 1
ATOM 681 N N . TRP A 1 90 ? 9.829 -2.710 -13.744 1.00 90.69 90 TRP A N 1
ATOM 682 C CA . TRP A 1 90 ? 9.679 -3.844 -12.827 1.00 90.69 90 TRP A CA 1
ATOM 683 C C . TRP A 1 90 ? 8.438 -3.719 -11.931 1.00 90.69 90 TRP A C 1
ATOM 685 O O . TRP A 1 90 ? 7.702 -4.690 -11.750 1.00 90.69 90 TRP A O 1
ATOM 695 N N . LYS A 1 91 ? 8.147 -2.509 -11.438 1.00 89.69 91 LYS A N 1
ATOM 696 C CA . LYS A 1 91 ? 6.975 -2.239 -10.591 1.00 89.69 91 LYS A CA 1
ATOM 697 C C . LYS A 1 91 ? 5.656 -2.305 -11.364 1.00 89.69 91 LYS A C 1
ATOM 699 O O . LYS A 1 91 ? 4.655 -2.753 -10.816 1.00 89.69 91 LYS A O 1
ATOM 704 N N . LYS A 1 92 ? 5.651 -1.950 -12.654 1.00 91.12 92 LYS A N 1
ATOM 705 C CA . LYS A 1 92 ? 4.468 -2.066 -13.526 1.00 91.12 92 LYS A CA 1
ATOM 706 C C . LYS A 1 92 ? 4.201 -3.493 -13.979 1.00 91.12 92 LYS A C 1
ATOM 708 O O . LYS A 1 92 ? 3.044 -3.873 -14.115 1.00 91.12 92 LYS A O 1
ATOM 713 N N . VAL A 1 93 ? 5.253 -4.271 -14.207 1.00 90.50 93 VAL A N 1
ATOM 714 C CA . VAL A 1 93 ? 5.125 -5.669 -14.635 1.00 90.50 93 VAL A CA 1
ATOM 715 C C . VAL A 1 93 ? 4.651 -6.555 -13.482 1.00 90.50 93 VAL A C 1
ATOM 717 O O . VAL A 1 93 ? 3.786 -7.404 -13.676 1.00 90.50 93 VAL A O 1
ATOM 720 N N . GLU A 1 94 ? 5.178 -6.344 -12.274 1.00 88.69 94 GLU A N 1
ATOM 721 C CA . GLU A 1 94 ? 4.935 -7.245 -11.141 1.00 88.69 94 GLU A CA 1
ATOM 722 C C . GLU A 1 94 ? 3.962 -6.686 -10.087 1.00 88.69 94 GLU A C 1
ATOM 724 O O . GLU A 1 94 ? 3.445 -7.447 -9.269 1.00 88.69 94 GLU A O 1
ATOM 729 N N . GLY A 1 95 ? 3.669 -5.380 -10.100 1.00 84.50 95 GLY A N 1
ATOM 730 C CA . GLY A 1 95 ? 2.901 -4.711 -9.044 1.00 84.50 95 GLY A CA 1
ATOM 731 C C . GLY A 1 95 ? 1.514 -5.306 -8.807 1.00 84.50 95 GLY A C 1
ATOM 732 O O . GLY A 1 95 ? 1.141 -5.569 -7.665 1.00 84.50 95 GLY A O 1
ATOM 733 N N . GLU A 1 96 ? 0.761 -5.587 -9.874 1.00 87.44 96 GLU A N 1
ATOM 734 C CA . GLU A 1 96 ? -0.565 -6.203 -9.736 1.00 87.44 96 GLU A CA 1
ATOM 735 C C . GLU A 1 96 ? -0.478 -7.634 -9.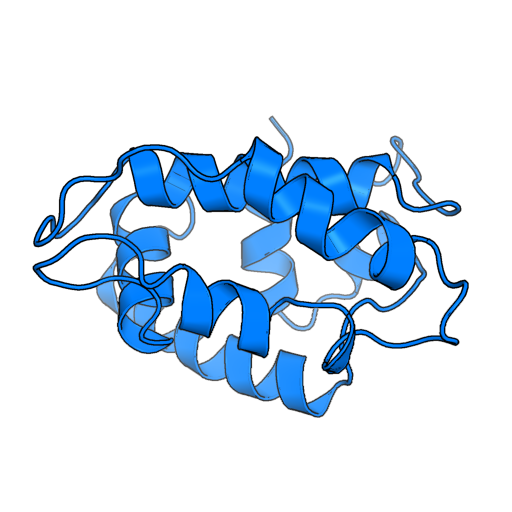188 1.00 87.44 96 GLU A C 1
ATOM 737 O O . GLU A 1 96 ? -1.246 -8.009 -8.305 1.00 87.44 96 GLU A O 1
ATOM 742 N N . LYS A 1 97 ? 0.513 -8.410 -9.637 1.00 90.81 97 LYS A N 1
ATOM 743 C CA . LYS A 1 97 ? 0.748 -9.775 -9.158 1.00 90.81 97 LYS A CA 1
ATOM 744 C C . LYS A 1 97 ? 1.112 -9.803 -7.674 1.00 90.81 97 LYS A C 1
ATOM 746 O O . LYS A 1 97 ? 0.645 -10.672 -6.946 1.00 90.81 97 LYS A O 1
ATOM 751 N N . TRP A 1 98 ? 1.910 -8.851 -7.191 1.00 91.00 98 TRP A N 1
ATOM 752 C CA . TRP A 1 98 ? 2.201 -8.751 -5.758 1.00 91.00 98 TRP A CA 1
ATOM 753 C C . TRP A 1 98 ? 0.981 -8.386 -4.933 1.00 91.00 98 TRP A C 1
ATOM 755 O O . TRP A 1 98 ? 0.854 -8.864 -3.808 1.00 91.00 98 TRP A O 1
ATOM 765 N N . LEU A 1 99 ? 0.094 -7.551 -5.474 1.00 90.38 99 LEU A N 1
ATOM 766 C CA . LEU A 1 99 ? -1.167 -7.248 -4.817 1.00 90.38 99 LEU A CA 1
ATOM 767 C C . LEU A 1 99 ? -2.043 -8.507 -4.735 1.00 90.38 99 LEU A C 1
ATOM 769 O O . LEU A 1 99 ? -2.523 -8.827 -3.650 1.00 90.38 99 LEU A O 1
ATOM 773 N N . ASP A 1 100 ? -2.158 -9.265 -5.827 1.00 92.12 100 ASP A N 1
ATOM 774 C CA . ASP A 1 100 ? -2.894 -10.537 -5.864 1.00 92.12 100 ASP A CA 1
ATOM 775 C C . ASP A 1 100 ? -2.338 -11.577 -4.882 1.00 92.12 100 ASP A C 1
ATOM 777 O O . ASP A 1 100 ? -3.107 -12.202 -4.154 1.00 92.12 100 ASP A O 1
ATOM 781 N N . ASP A 1 101 ? -1.013 -11.713 -4.786 1.00 93.38 101 ASP A N 1
ATOM 782 C CA . ASP A 1 101 ? -0.355 -12.607 -3.820 1.00 93.38 101 ASP A CA 1
ATOM 783 C C . ASP A 1 101 ? -0.666 -12.246 -2.355 1.00 93.38 101 ASP A C 1
ATOM 785 O O . ASP A 1 101 ? -0.573 -13.091 -1.458 1.00 93.38 101 ASP A O 1
ATOM 789 N N . CYS A 1 102 ? -0.944 -10.969 -2.092 1.00 91.75 102 CYS A N 1
ATOM 790 C CA . CYS A 1 102 ? -1.118 -10.434 -0.747 1.00 91.75 102 CYS A CA 1
ATOM 791 C C . CYS A 1 102 ? -2.579 -10.326 -0.318 1.00 91.75 102 CYS A C 1
ATOM 793 O O . CYS A 1 102 ? -2.852 -10.343 0.887 1.00 91.75 102 CYS A O 1
ATOM 795 N N . ILE A 1 103 ? -3.507 -10.230 -1.271 1.00 91.12 103 ILE A N 1
ATOM 796 C CA . ILE A 1 103 ? -4.941 -10.206 -0.998 1.00 91.12 103 ILE A CA 1
ATOM 797 C C . ILE A 1 103 ? -5.364 -11.535 -0.374 1.00 91.12 103 ILE A C 1
ATOM 799 O O . ILE A 1 103 ? -5.121 -12.624 -0.891 1.00 91.12 103 ILE A O 1
ATOM 803 N N . LYS A 1 104 ? -6.036 -11.425 0.768 1.00 89.50 104 LYS A N 1
ATOM 804 C CA . LYS A 1 104 ? -6.671 -12.532 1.480 1.00 89.50 104 LYS A CA 1
ATOM 805 C C . LYS A 1 104 ? -8.108 -12.155 1.784 1.00 89.50 104 LYS A C 1
ATOM 807 O O . LYS A 1 104 ? -8.436 -10.967 1.834 1.00 89.50 104 LYS A O 1
ATOM 812 N N . ASP A 1 105 ? -8.937 -13.163 2.031 1.00 88.38 105 ASP A N 1
ATOM 813 C CA . ASP A 1 105 ? -10.288 -12.934 2.530 1.00 88.38 105 ASP A CA 1
ATOM 814 C C . ASP A 1 105 ? -10.218 -12.109 3.825 1.00 88.38 105 ASP A C 1
ATOM 816 O O . ASP A 1 105 ? -9.603 -12.522 4.811 1.00 88.38 105 ASP A O 1
ATOM 820 N N . THR A 1 106 ? -10.749 -10.889 3.764 1.00 91.50 106 THR A N 1
ATOM 821 C CA . THR A 1 106 ? -10.606 -9.864 4.801 1.00 91.50 106 THR A CA 1
ATOM 822 C C . THR A 1 106 ? -12.003 -9.436 5.232 1.00 91.50 106 THR A C 1
ATOM 824 O O . THR A 1 106 ? -12.666 -8.710 4.483 1.00 91.50 106 THR A O 1
ATOM 827 N N . PRO A 1 107 ? -12.474 -9.861 6.419 1.00 91.81 107 PRO A N 1
ATOM 828 C CA . PRO A 1 107 ? -13.815 -9.528 6.877 1.00 91.81 107 PRO A CA 1
ATOM 829 C C . PRO A 1 107 ? -14.004 -8.013 6.985 1.00 91.81 107 PRO A C 1
ATOM 831 O O . PRO A 1 107 ? -13.132 -7.298 7.485 1.00 91.81 107 PRO A O 1
ATOM 834 N N . GLY A 1 108 ? -15.151 -7.520 6.525 1.00 95.19 108 GLY A N 1
ATOM 835 C CA . GLY A 1 108 ? -15.495 -6.101 6.546 1.00 95.19 108 GLY A CA 1
ATOM 836 C C . GLY A 1 108 ? -15.916 -5.559 7.912 1.00 95.19 108 GLY A C 1
ATOM 837 O O . GLY A 1 108 ? -16.101 -6.297 8.880 1.00 95.19 108 GLY A O 1
ATOM 838 N N . GLY A 1 109 ? -16.051 -4.234 7.990 1.00 93.19 109 GLY A N 1
ATOM 839 C CA . GLY A 1 109 ? -16.668 -3.529 9.121 1.00 93.19 109 GLY A CA 1
ATOM 840 C C . GLY A 1 109 ? -15.810 -3.404 10.386 1.00 93.19 109 GLY A C 1
ATOM 841 O O . GLY A 1 109 ? -16.156 -2.644 11.294 1.00 93.19 109 GLY A O 1
ATOM 842 N N . GLN A 1 110 ? -14.642 -4.046 10.456 1.00 95.81 110 GLN A N 1
ATOM 843 C CA . GLN A 1 110 ? -13.781 -3.996 11.640 1.00 95.81 110 GLN A CA 1
ATOM 844 C C . GLN A 1 110 ? -13.110 -2.628 11.789 1.00 95.81 110 GLN A C 1
ATOM 846 O O . GLN A 1 110 ? -12.578 -2.082 10.826 1.00 95.81 110 GLN A O 1
ATOM 851 N N . LYS A 1 111 ? -13.097 -2.065 13.002 1.00 94.00 111 LYS A N 1
ATOM 852 C CA . LYS A 1 111 ? -12.392 -0.797 13.278 1.00 94.00 111 LYS A CA 1
ATOM 853 C C . LYS A 1 111 ? -10.869 -0.946 13.161 1.00 94.00 111 LYS A C 1
ATOM 855 O O . LYS A 1 111 ? -10.196 -0.011 12.744 1.00 94.00 111 LYS A O 1
ATOM 860 N N . CYS A 1 112 ? -10.348 -2.107 13.550 1.00 95.56 112 CYS A N 1
ATOM 861 C CA . CYS A 1 112 ? -8.925 -2.422 13.573 1.00 95.56 112 CYS A CA 1
ATOM 862 C C . CYS A 1 112 ? -8.734 -3.847 13.043 1.00 95.56 112 CYS A C 1
ATOM 864 O O . CYS A 1 112 ? -8.787 -4.799 13.817 1.00 95.56 112 CYS A O 1
ATOM 866 N N . SER A 1 113 ? -8.571 -3.992 11.730 1.00 95.50 113 SER A N 1
ATOM 867 C CA . SER A 1 113 ? -8.353 -5.284 11.080 1.00 95.50 113 SER A CA 1
ATOM 868 C C . SER A 1 113 ? -6.864 -5.603 10.996 1.00 95.50 113 SER A C 1
ATOM 870 O O . SER A 1 113 ? -6.072 -4.857 10.411 1.00 95.50 113 SER A O 1
ATOM 872 N N . GLN A 1 114 ? -6.485 -6.745 11.567 1.00 94.38 114 GLN A N 1
ATOM 873 C CA . GLN A 1 114 ? -5.127 -7.272 11.456 1.00 94.38 114 GLN A CA 1
ATOM 874 C C . GLN A 1 114 ? -4.822 -7.706 10.016 1.00 94.38 114 GLN A C 1
ATOM 876 O O . GLN A 1 114 ? -3.684 -7.616 9.561 1.00 94.38 114 GLN A O 1
ATOM 881 N N . GLU A 1 115 ? -5.835 -8.146 9.279 1.00 94.62 115 GLU A N 1
ATOM 882 C CA . GLU A 1 115 ? -5.749 -8.547 7.880 1.00 94.62 115 GLU A CA 1
ATOM 883 C C . GLU A 1 115 ? -5.417 -7.354 6.980 1.00 94.62 115 GLU A C 1
ATOM 885 O O . GLU A 1 115 ? -4.546 -7.483 6.124 1.00 94.62 115 GLU A O 1
ATOM 890 N N . VAL A 1 116 ? -6.009 -6.178 7.229 1.00 93.88 116 VAL A N 1
ATOM 891 C CA . VAL A 1 116 ? -5.658 -4.933 6.518 1.00 93.88 116 VAL A CA 1
ATOM 892 C C . VAL A 1 116 ? -4.190 -4.562 6.742 1.00 93.88 116 VAL A C 1
ATOM 894 O O . VAL A 1 116 ? -3.469 -4.261 5.788 1.00 93.88 116 VAL A O 1
ATOM 897 N N . LEU A 1 117 ? -3.719 -4.627 7.992 1.00 91.00 117 LEU A N 1
ATOM 898 C CA . LEU A 1 117 ? -2.305 -4.409 8.316 1.00 91.00 117 LEU A CA 1
ATOM 899 C C . LEU A 1 117 ? -1.405 -5.406 7.569 1.00 91.00 117 LEU A C 1
ATOM 901 O O . LEU A 1 117 ? -0.434 -5.015 6.920 1.00 91.00 117 LEU A O 1
ATOM 905 N N . ASN A 1 118 ? -1.754 -6.692 7.616 1.00 90.19 118 ASN A N 1
ATOM 906 C CA . ASN A 1 118 ? -0.993 -7.759 6.971 1.00 90.19 118 ASN A CA 1
ATOM 907 C C . ASN A 1 118 ? -0.958 -7.616 5.442 1.00 90.19 118 ASN A C 1
ATOM 909 O O . ASN A 1 118 ? 0.084 -7.873 4.841 1.00 90.19 118 ASN A O 1
ATOM 913 N N . LEU A 1 119 ? -2.064 -7.198 4.820 1.00 91.56 119 LEU A N 1
ATOM 914 C CA . LEU A 1 119 ? -2.161 -6.914 3.387 1.00 91.56 119 LEU A CA 1
ATOM 915 C C . LEU A 1 119 ? -1.198 -5.792 2.994 1.00 91.56 119 LEU A C 1
ATOM 917 O O . LEU A 1 119 ? -0.368 -5.978 2.102 1.00 91.56 119 LEU A O 1
ATOM 921 N N . GLY A 1 120 ? -1.267 -4.657 3.699 1.00 88.44 120 GLY A N 1
ATOM 922 C CA . GLY A 1 120 ? -0.375 -3.524 3.467 1.00 88.44 120 GLY A CA 1
ATOM 923 C C . GLY A 1 120 ? 1.096 -3.913 3.624 1.00 88.44 120 GLY A C 1
ATOM 924 O O . GLY A 1 120 ? 1.905 -3.630 2.743 1.00 88.44 120 GLY A O 1
ATOM 925 N N . HIS A 1 121 ? 1.436 -4.625 4.701 1.00 85.00 121 HIS A N 1
ATOM 926 C CA . HIS A 1 121 ? 2.793 -5.127 4.920 1.00 85.00 121 HIS A CA 1
ATOM 927 C C . HIS A 1 121 ? 3.255 -6.068 3.810 1.00 85.00 121 HIS A C 1
ATOM 929 O O . HIS A 1 121 ? 4.334 -5.871 3.262 1.00 85.00 121 HIS A O 1
ATOM 935 N N . CYS A 1 122 ? 2.445 -7.059 3.444 1.00 88.56 122 CYS A N 1
ATOM 936 C CA . CYS A 1 122 ? 2.797 -8.012 2.398 1.00 88.56 122 CYS A CA 1
ATOM 937 C C . CYS A 1 122 ? 3.110 -7.302 1.073 1.00 88.56 122 CYS A C 1
ATOM 939 O O . CYS A 1 122 ? 4.164 -7.550 0.479 1.00 88.56 122 CYS A O 1
ATOM 941 N N . PHE A 1 123 ? 2.227 -6.397 0.638 1.00 89.00 123 PHE A N 1
ATOM 942 C CA . PHE A 1 123 ? 2.374 -5.703 -0.638 1.00 89.00 123 PHE A CA 1
ATOM 943 C C . PHE A 1 123 ? 3.635 -4.835 -0.659 1.00 89.00 123 PHE A C 1
ATOM 945 O O . PHE A 1 123 ? 4.481 -4.974 -1.545 1.00 89.00 123 PHE A O 1
ATOM 952 N N . TRP A 1 124 ? 3.805 -3.985 0.355 1.00 84.44 124 TRP A N 1
ATOM 953 C CA . TRP A 1 124 ? 4.945 -3.077 0.414 1.00 84.44 124 TRP A CA 1
ATOM 954 C C . TRP A 1 124 ? 6.272 -3.812 0.610 1.00 84.44 124 TRP A C 1
ATOM 956 O O . TRP A 1 124 ? 7.262 -3.446 -0.018 1.00 84.44 124 TRP A O 1
ATOM 966 N N . THR A 1 125 ? 6.306 -4.907 1.377 1.00 83.62 125 THR A N 1
ATOM 967 C CA . THR A 1 125 ? 7.504 -5.754 1.470 1.00 83.62 125 THR A CA 1
ATOM 968 C C . THR A 1 125 ? 7.903 -6.313 0.104 1.00 83.62 125 THR A C 1
ATOM 970 O O . THR A 1 125 ? 9.088 -6.276 -0.233 1.00 83.62 125 THR A O 1
ATOM 973 N N . LYS A 1 126 ? 6.952 -6.795 -0.707 1.00 87.50 126 LYS A N 1
ATOM 974 C CA . LYS A 1 126 ? 7.251 -7.283 -2.065 1.00 87.50 126 LYS A CA 1
ATOM 975 C C . LYS A 1 126 ? 7.782 -6.168 -2.967 1.00 87.50 126 LYS A C 1
ATOM 977 O O . LYS A 1 126 ? 8.803 -6.378 -3.617 1.00 87.50 126 LYS A O 1
ATOM 982 N N . ILE A 1 127 ? 7.157 -4.989 -2.942 1.00 84.88 127 ILE A N 1
ATOM 983 C CA . ILE A 1 127 ? 7.619 -3.803 -3.686 1.00 84.88 127 ILE A CA 1
ATOM 984 C C . ILE A 1 127 ? 9.066 -3.460 -3.306 1.00 84.88 127 ILE A C 1
ATOM 986 O O . ILE A 1 127 ? 9.919 -3.345 -4.181 1.00 84.88 127 ILE A O 1
ATOM 990 N N . PHE A 1 128 ? 9.374 -3.340 -2.011 1.00 79.06 128 PHE A N 1
ATOM 991 C CA . PHE A 1 128 ? 10.706 -2.906 -1.576 1.00 79.06 128 PHE A CA 1
ATOM 992 C C . PHE A 1 128 ? 11.786 -3.940 -1.867 1.00 79.06 128 PHE A C 1
ATOM 994 O O . PHE A 1 128 ? 12.836 -3.593 -2.394 1.00 79.06 128 PHE A O 1
ATOM 1001 N N . THR A 1 129 ? 11.526 -5.211 -1.565 1.00 82.88 129 THR A N 1
ATOM 1002 C CA . THR A 1 129 ? 12.513 -6.284 -1.772 1.00 82.88 129 THR A CA 1
ATOM 1003 C C . THR A 1 129 ? 12.751 -6.609 -3.244 1.00 82.88 129 THR A C 1
ATOM 1005 O O . THR A 1 129 ? 13.779 -7.197 -3.572 1.00 82.88 129 THR A O 1
ATOM 1008 N N . SER A 1 130 ? 11.836 -6.202 -4.128 1.00 87.94 130 SER A N 1
ATOM 1009 C CA . SER A 1 130 ? 11.974 -6.365 -5.579 1.00 87.94 130 SER A CA 1
ATOM 1010 C C . SER A 1 130 ? 12.563 -5.138 -6.274 1.00 87.94 130 SER A C 1
ATOM 1012 O O . SER A 1 130 ? 12.838 -5.198 -7.471 1.00 87.94 130 SER A O 1
ATOM 1014 N N . CYS A 1 131 ? 12.764 -4.034 -5.549 1.00 86.50 131 CYS A N 1
ATOM 1015 C CA . CYS A 1 131 ? 13.352 -2.831 -6.112 1.00 86.50 131 CYS A CA 1
ATOM 1016 C C . CYS A 1 131 ? 14.798 -3.105 -6.565 1.00 86.50 131 CYS A C 1
ATOM 1018 O O . CYS A 1 131 ? 15.617 -3.533 -5.750 1.00 86.50 131 CYS A O 1
ATOM 1020 N N . PRO A 1 132 ? 15.166 -2.828 -7.832 1.00 87.25 132 PRO A N 1
ATOM 1021 C CA . PRO A 1 132 ? 16.520 -3.074 -8.332 1.00 87.25 132 PRO A CA 1
ATOM 1022 C C . PRO A 1 132 ? 17.608 -2.317 -7.564 1.00 87.25 132 PRO A C 1
ATOM 1024 O O . PRO A 1 132 ? 18.755 -2.753 -7.520 1.00 87.25 132 PRO A O 1
ATOM 1027 N N . SER A 1 133 ? 17.249 -1.186 -6.954 1.00 84.88 133 SER A N 1
ATOM 1028 C CA . SER A 1 133 ? 18.130 -0.382 -6.111 1.00 84.88 133 SER A CA 1
ATOM 1029 C C . SER A 1 133 ? 17.978 -0.662 -4.614 1.00 84.88 133 SER A C 1
ATOM 1031 O O . SER A 1 133 ? 18.420 0.153 -3.802 1.00 84.88 133 SER A O 1
ATOM 1033 N N . TYR A 1 134 ? 17.376 -1.797 -4.240 1.00 80.69 134 TYR A N 1
ATOM 1034 C CA . TYR A 1 134 ? 17.169 -2.163 -2.844 1.00 80.69 134 TYR A CA 1
ATOM 1035 C C . TYR A 1 134 ? 18.489 -2.237 -2.065 1.00 80.69 134 TYR A C 1
ATOM 1037 O O . TYR A 1 134 ? 19.402 -2.980 -2.434 1.00 80.69 134 TYR A O 1
ATOM 1045 N N . ASN A 1 135 ? 18.577 -1.505 -0.952 1.00 76.25 135 ASN A N 1
ATOM 1046 C CA . ASN A 1 135 ? 19.735 -1.517 -0.063 1.00 76.25 135 ASN A CA 1
ATOM 1047 C C . ASN A 1 135 ? 19.343 -1.895 1.371 1.00 76.25 135 ASN A C 1
ATOM 1049 O O . ASN A 1 135 ? 18.931 -1.049 2.160 1.00 76.25 135 ASN A O 1
ATOM 1053 N N . ALA A 1 136 ? 19.582 -3.158 1.728 1.00 72.69 136 ALA A N 1
ATOM 1054 C CA . ALA A 1 136 ? 19.289 -3.706 3.051 1.00 72.69 136 ALA A CA 1
ATOM 1055 C C . ALA A 1 136 ? 20.095 -3.090 4.210 1.00 72.69 136 ALA A C 1
ATOM 1057 O O . ALA A 1 136 ? 19.794 -3.395 5.352 1.00 72.69 136 ALA A O 1
ATOM 1058 N N . ALA A 1 137 ? 21.141 -2.296 3.958 1.00 73.50 137 ALA A N 1
ATOM 1059 C CA . ALA A 1 137 ? 21.866 -1.591 5.022 1.00 73.50 137 ALA A CA 1
ATOM 1060 C C . ALA A 1 137 ? 21.192 -0.266 5.416 1.00 73.50 137 ALA A C 1
ATOM 1062 O O . ALA A 1 137 ? 21.483 0.289 6.474 1.00 73.50 137 ALA A O 1
ATOM 1063 N N . ASN A 1 138 ? 20.313 0.240 4.549 1.00 66.94 138 ASN A N 1
ATOM 1064 C CA . ASN A 1 138 ? 19.543 1.462 4.750 1.00 66.94 138 ASN A CA 1
ATOM 1065 C C . ASN A 1 138 ? 18.083 1.170 5.151 1.00 66.94 138 ASN A C 1
ATOM 1067 O O . ASN A 1 138 ? 17.290 2.107 5.263 1.00 66.94 138 ASN A O 1
ATOM 1071 N N . CYS A 1 139 ? 17.769 -0.117 5.347 1.00 62.47 139 CYS A N 1
ATOM 1072 C CA . CYS A 1 139 ? 16.505 -0.712 5.772 1.00 62.47 139 CYS A CA 1
ATOM 1073 C C . CYS A 1 139 ? 16.779 -1.685 6.942 1.00 62.47 139 CYS A C 1
ATOM 1075 O O . CYS A 1 139 ? 15.805 -2.087 7.610 1.00 62.47 139 CYS A O 1
#

Secondary structure (DSSP, 8-state):
--THHHHHHHHTT-THHHHH--S-SS-HHHHHHHHHHHHHHHHHHS-TTSHHHHHHHHHHTTSEETTEE-HHHHHHHHSTTTSSS-TT-HHHHHHHHHHHHH-----SS-SS-HHHHHHHHHHHHHHHHH-TT--TT--

Radius of gyration: 14.33 Å; chains: 1; bounding box: 40×28×38 Å

Foldseek 3Di:
DPQLCVLVCLLVVHCLLCLFFVFFWADPVVSVVLNVQQVVLCVVPVDSLFLLSLLSSCVVQVQAAQAGGPLVSCCVCQALVGTDDDCPDPCNVCLNVQLVVLDDPWHGDDSRGPSSSSSVSSNVVCVRVSRPRGDPVSD

Organism: Megaselia scalaris (NCBI:txid36166)

pLDDT: mean 81.76, std 16.44, range [31.36, 96.38]